Protein AF-A0A2V8MLQ8-F1 (afdb_monomer_lite)

pLDDT: mean 86.24, std 12.61, range [48.69, 97.88]

Secondary structure (DSSP, 8-state):
-B-STTSEEEEEHHHHTT-SSEEEEPSS--BTB-SEEEEEEEEEETTTTEEEEEES--S--PPPPPPGGG--TT-EEEEEE-GGG-TTEEEEEE-S-S---S-TT-S----

Foldseek 3Di:
DAADQQFKDKDFQVVCVPPPWDKAAADPDPPPDDRIWTKDWPDDDNLVRMTIIGTRHHRDDHDDDDDLVVFDWFQKDKDWDQPPNNPTDIDIDTRHDSDDDSDPPDPPDPD

Radius of gyration: 16.14 Å; chains: 1; bounding box: 32×32×40 Å

Sequence (111 aa):
MIVSADGDIMTNAHVIASARTIRVKLNGVAKGQGSIFEAKLIGMDRLLDLALLKIEATDLKELSFGSSGDLKQGELVLAFGSPIGMDNSVSMGIVSAPARQLSEDDPRIFI

Structure (mmCIF, N/CA/C/O backbone):
data_AF-A0A2V8MLQ8-F1
#
_entry.id   AF-A0A2V8MLQ8-F1
#
loop_
_atom_site.group_PDB
_atom_site.id
_atom_site.type_symbol
_atom_site.label_atom_id
_atom_site.label_alt_id
_atom_site.label_comp_id
_atom_site.label_asym_id
_atom_site.label_entity_id
_atom_site.label_seq_id
_atom_site.pdbx_PDB_ins_code
_atom_site.Cartn_x
_atom_site.Cartn_y
_atom_site.Cartn_z
_atom_site.occupancy
_atom_site.B_iso_or_equiv
_atom_site.auth_seq_id
_atom_site.auth_comp_id
_atom_site.auth_asym_id
_atom_site.auth_atom_id
_atom_site.pdbx_PDB_model_num
ATOM 1 N N . MET A 1 1 ? -1.786 0.975 2.439 1.00 90.69 1 MET A N 1
ATOM 2 C CA . MET A 1 1 ? -2.003 2.287 1.794 1.00 90.69 1 MET A CA 1
ATOM 3 C C . MET A 1 1 ? -3.493 2.557 1.759 1.00 90.69 1 MET A C 1
ATOM 5 O O . MET A 1 1 ? -4.217 1.623 1.454 1.00 90.69 1 MET A O 1
ATOM 9 N N . ILE A 1 2 ? -3.942 3.768 2.096 1.00 93.94 2 ILE A N 1
ATOM 10 C CA . ILE A 1 2 ? -5.361 4.149 1.989 1.00 93.94 2 ILE A CA 1
ATOM 11 C C . ILE A 1 2 ? -5.640 4.487 0.524 1.00 93.94 2 ILE A C 1
ATOM 13 O O . ILE A 1 2 ? -4.995 5.387 -0.018 1.00 93.94 2 ILE A O 1
ATOM 17 N N . VAL A 1 3 ? -6.548 3.745 -0.107 1.00 95.44 3 VAL A N 1
ATOM 18 C CA . VAL A 1 3 ? -6.879 3.894 -1.536 1.00 95.44 3 VAL A CA 1
ATOM 19 C C . VAL A 1 3 ? -8.300 4.400 -1.770 1.00 95.44 3 VAL A C 1
ATOM 21 O O . VAL A 1 3 ? -8.625 4.745 -2.899 1.00 95.44 3 VAL A O 1
ATOM 24 N N . SER A 1 4 ? -9.109 4.483 -0.710 1.00 94.81 4 SER A N 1
ATOM 25 C CA . SER A 1 4 ? -10.397 5.169 -0.719 1.00 94.81 4 SER A CA 1
ATOM 26 C C . SER A 1 4 ? -10.645 5.927 0.593 1.00 94.81 4 SER A C 1
ATOM 28 O O . SER A 1 4 ? -10.208 5.504 1.674 1.00 94.81 4 SER A O 1
ATOM 30 N N . ALA A 1 5 ? -11.381 7.036 0.518 1.00 93.00 5 ALA A N 1
ATOM 31 C CA . ALA A 1 5 ? -11.772 7.835 1.682 1.00 93.00 5 ALA A CA 1
ATOM 32 C C . ALA A 1 5 ? -12.697 7.099 2.678 1.00 93.00 5 ALA A C 1
ATOM 34 O O . ALA A 1 5 ? -12.799 7.502 3.840 1.00 93.00 5 ALA A O 1
ATOM 35 N N . ASP A 1 6 ? -13.352 6.020 2.242 1.00 92.88 6 ASP A N 1
ATOM 36 C CA . ASP A 1 6 ? -14.273 5.190 3.028 1.00 92.88 6 ASP A CA 1
ATOM 37 C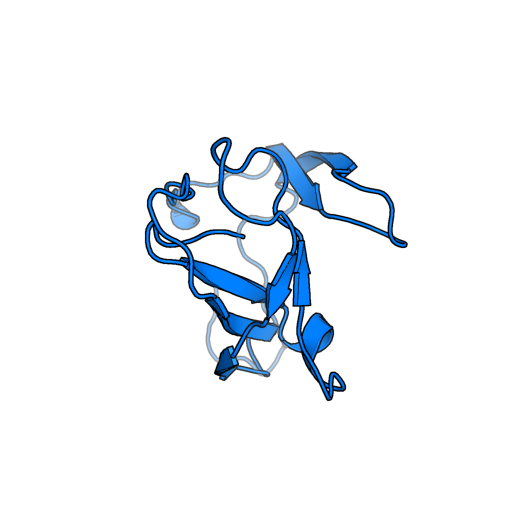 C . ASP A 1 6 ? -13.627 3.893 3.557 1.00 92.88 6 ASP A C 1
ATOM 39 O O . ASP A 1 6 ? -14.331 2.961 3.947 1.00 92.88 6 ASP A O 1
ATOM 43 N N . GLY A 1 7 ? -12.293 3.792 3.567 1.00 94.06 7 GLY A N 1
ATOM 44 C CA . GLY A 1 7 ? -11.600 2.748 4.332 1.00 94.06 7 GLY A CA 1
ATOM 45 C C . GLY A 1 7 ? -11.083 1.551 3.543 1.00 94.06 7 GLY A C 1
ATOM 46 O O . GLY A 1 7 ? -10.806 0.514 4.152 1.00 94.06 7 GLY A O 1
ATOM 47 N N . ASP A 1 8 ? -10.912 1.661 2.227 1.00 96.81 8 ASP A N 1
ATOM 48 C CA . ASP A 1 8 ? -10.212 0.634 1.458 1.00 96.81 8 ASP A CA 1
ATOM 49 C C . ASP A 1 8 ? -8.696 0.778 1.640 1.00 96.81 8 ASP A C 1
ATOM 51 O O . ASP A 1 8 ? -8.101 1.847 1.442 1.00 96.81 8 ASP A O 1
ATOM 55 N N . ILE A 1 9 ? -8.053 -0.324 2.025 1.00 96.25 9 ILE A N 1
ATOM 56 C CA . ILE A 1 9 ? -6.621 -0.397 2.305 1.00 96.25 9 ILE A CA 1
ATOM 57 C C . ILE A 1 9 ? -5.969 -1.420 1.378 1.00 96.25 9 ILE A C 1
ATOM 59 O O . ILE A 1 9 ? -6.245 -2.614 1.468 1.00 96.25 9 ILE A O 1
ATOM 63 N N . MET A 1 10 ? -5.030 -0.969 0.547 1.00 96.38 10 MET A N 1
ATOM 64 C CA . MET A 1 10 ? -4.195 -1.849 -0.272 1.00 96.38 10 MET A CA 1
ATOM 65 C C . MET A 1 10 ? -2.883 -2.192 0.442 1.00 96.38 10 MET A C 1
ATOM 67 O O . MET A 1 10 ? -2.238 -1.320 1.043 1.00 96.38 10 MET A O 1
ATOM 71 N N . THR A 1 11 ? -2.478 -3.458 0.393 1.00 95.50 11 THR A N 1
ATOM 72 C CA . THR A 1 11 ? -1.227 -3.964 0.978 1.00 95.50 11 THR A CA 1
ATOM 73 C C . THR A 1 11 ? -0.697 -5.163 0.192 1.00 95.50 11 THR A C 1
ATOM 75 O O . THR A 1 11 ? -1.336 -5.615 -0.756 1.00 95.50 11 THR A O 1
ATOM 78 N N . ASN A 1 12 ? 0.466 -5.678 0.582 1.00 95.56 12 ASN A N 1
ATOM 79 C CA . ASN A 1 12 ? 1.007 -6.898 0.008 1.00 95.56 12 ASN A CA 1
ATOM 80 C C . ASN A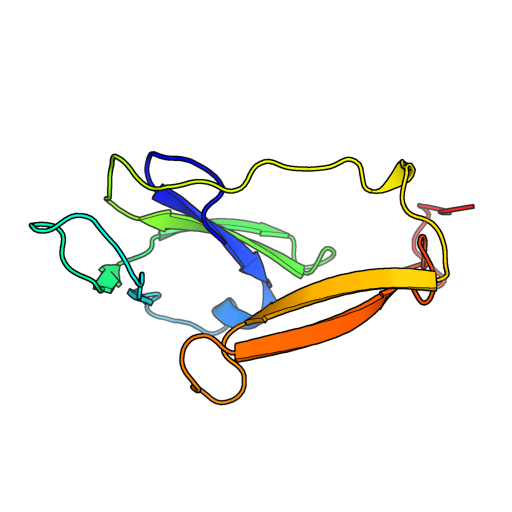 1 12 ? 0.272 -8.136 0.538 1.00 95.56 12 ASN A C 1
ATOM 82 O O . ASN A 1 12 ? -0.022 -8.228 1.734 1.00 95.56 12 ASN A O 1
ATOM 86 N N . ALA A 1 13 ? 0.018 -9.120 -0.325 1.00 96.38 13 ALA A N 1
ATOM 87 C CA . ALA A 1 13 ? -0.654 -10.356 0.078 1.00 96.38 13 ALA A CA 1
ATOM 88 C C . ALA A 1 13 ? 0.173 -11.150 1.102 1.00 96.38 13 ALA A C 1
ATOM 90 O O . ALA A 1 13 ? -0.382 -11.683 2.067 1.00 96.38 13 ALA A O 1
ATOM 91 N N . HIS A 1 14 ? 1.498 -11.191 0.954 1.00 94.75 14 HIS A N 1
ATOM 92 C CA . HIS A 1 14 ? 2.370 -11.919 1.876 1.00 94.75 14 HIS A CA 1
ATOM 93 C C . HIS A 1 14 ? 2.346 -11.351 3.305 1.00 94.75 14 HIS A C 1
ATOM 95 O O . HIS A 1 14 ? 2.544 -12.104 4.258 1.00 94.75 14 HIS A O 1
ATOM 101 N N . VAL A 1 15 ? 2.046 -10.056 3.479 1.00 93.12 15 VAL A N 1
ATOM 102 C CA . VAL A 1 15 ? 1.972 -9.402 4.800 1.00 93.12 15 VAL A CA 1
ATOM 103 C C . VAL A 1 15 ? 0.816 -9.957 5.635 1.00 93.12 15 VAL A C 1
ATOM 105 O O . VAL A 1 15 ? 0.925 -10.059 6.856 1.00 93.12 15 VAL A O 1
ATOM 108 N N . ILE A 1 16 ? -0.286 -10.349 4.989 1.00 94.00 16 ILE A N 1
ATOM 109 C CA . ILE A 1 16 ? -1.503 -10.827 5.663 1.00 94.00 16 ILE A CA 1
ATOM 110 C C . ILE A 1 16 ? -1.748 -12.333 5.504 1.00 94.00 16 ILE A C 1
ATOM 112 O O . ILE A 1 16 ? -2.699 -12.857 6.081 1.00 94.00 16 ILE A O 1
ATOM 116 N N . ALA A 1 17 ? -0.905 -13.050 4.757 1.00 90.31 17 ALA A N 1
ATOM 117 C CA . ALA A 1 17 ? -1.161 -14.428 4.328 1.00 90.31 17 ALA A CA 1
ATOM 118 C C . ALA A 1 17 ? -1.398 -15.434 5.474 1.00 90.31 17 ALA A C 1
ATOM 120 O O . ALA A 1 17 ? -2.102 -16.422 5.280 1.00 90.31 17 ALA A O 1
ATOM 121 N N . SER A 1 18 ? -0.826 -15.192 6.658 1.00 88.81 18 SER A N 1
ATOM 122 C CA . SER A 1 18 ? -0.979 -16.050 7.849 1.00 88.81 18 SER A CA 1
ATOM 123 C C . SER A 1 18 ? -1.715 -15.359 9.004 1.00 88.81 18 SER A C 1
ATOM 125 O O . SER A 1 18 ? -1.716 -15.851 10.134 1.00 88.81 18 SER A O 1
ATOM 127 N N . ALA A 1 19 ? -2.319 -14.195 8.756 1.00 91.38 19 ALA A N 1
ATOM 128 C CA . ALA A 1 19 ? -2.988 -13.431 9.797 1.00 91.38 19 ALA A CA 1
ATOM 129 C C . ALA A 1 19 ? -4.372 -14.025 10.100 1.00 91.38 19 ALA A C 1
ATOM 131 O O . ALA A 1 19 ? -5.234 -14.107 9.230 1.00 91.38 19 ALA A O 1
ATOM 132 N N . ARG A 1 20 ? -4.613 -14.398 11.364 1.00 90.38 20 ARG A N 1
ATOM 133 C CA . ARG A 1 20 ? -5.955 -14.781 11.844 1.00 90.38 20 ARG A CA 1
ATOM 134 C C . ARG A 1 20 ? -6.851 -13.566 12.087 1.00 90.38 20 ARG A C 1
ATOM 136 O O . ARG A 1 20 ? -8.063 -13.642 11.926 1.00 90.38 20 ARG A O 1
ATOM 143 N N . THR A 1 21 ? -6.243 -12.460 12.498 1.00 94.06 21 THR A N 1
ATOM 144 C CA . THR A 1 21 ? -6.910 -11.186 12.761 1.00 94.06 21 THR A CA 1
ATOM 145 C C . THR A 1 21 ? -6.044 -10.088 12.177 1.00 94.06 21 THR A C 1
ATOM 147 O O . THR A 1 21 ? -4.838 -10.058 12.431 1.00 94.06 21 THR A O 1
ATOM 150 N N . ILE A 1 22 ? -6.652 -9.192 11.405 1.00 95.44 22 ILE A N 1
ATOM 151 C CA . ILE A 1 22 ? -5.953 -8.081 10.767 1.00 95.44 22 ILE A CA 1
ATOM 152 C C . ILE A 1 22 ? -6.380 -6.800 11.476 1.00 95.44 22 ILE A C 1
ATOM 154 O O . ILE A 1 22 ? -7.569 -6.517 11.615 1.00 95.44 22 ILE A O 1
ATOM 158 N N . ARG A 1 23 ? -5.399 -6.032 11.952 1.00 94.44 23 ARG A N 1
ATOM 159 C CA . ARG A 1 23 ? -5.622 -4.709 12.536 1.00 94.44 23 ARG A CA 1
ATOM 160 C C . ARG A 1 23 ? -4.783 -3.689 11.796 1.00 94.44 23 ARG A C 1
ATOM 162 O O . ARG A 1 23 ? -3.593 -3.907 11.583 1.00 94.44 23 ARG A O 1
ATOM 169 N N . VAL A 1 24 ? -5.404 -2.576 11.437 1.00 93.19 24 VAL A N 1
ATOM 170 C CA . VAL A 1 24 ? -4.751 -1.461 10.758 1.00 93.19 24 VAL A CA 1
ATOM 171 C C . VAL A 1 24 ? -4.622 -0.322 11.752 1.00 93.19 24 VAL A C 1
ATOM 173 O O . VAL A 1 24 ? -5.619 0.155 12.290 1.00 93.19 24 VAL A O 1
ATOM 176 N N . LYS A 1 25 ? -3.383 0.106 12.003 1.00 90.81 25 LYS A N 1
ATOM 177 C CA . LYS A 1 25 ? -3.096 1.325 12.756 1.00 90.81 25 LYS A CA 1
ATOM 178 C C . LYS A 1 25 ? -2.935 2.472 11.764 1.00 90.81 25 LYS A C 1
ATOM 180 O O . LYS A 1 25 ? -2.038 2.427 10.925 1.00 90.81 25 LYS A O 1
ATOM 185 N N . LEU A 1 26 ? -3.795 3.478 11.854 1.00 88.75 26 LEU A N 1
ATOM 186 C CA . LEU A 1 26 ? -3.702 4.691 11.051 1.00 88.75 26 LEU A CA 1
ATOM 187 C C . LEU A 1 26 ? -3.112 5.830 11.884 1.00 88.75 26 LEU A C 1
ATOM 189 O O . LEU A 1 26 ? -3.516 6.072 13.022 1.00 88.75 26 LEU A O 1
ATOM 193 N N . ASN A 1 27 ? -2.163 6.547 11.288 1.00 80.62 27 ASN A N 1
ATOM 194 C CA . ASN A 1 27 ? -1.553 7.734 11.875 1.00 80.62 27 ASN A CA 1
ATOM 195 C C . ASN A 1 27 ? -2.189 8.986 11.256 1.00 80.62 27 ASN A C 1
ATOM 197 O O . ASN A 1 27 ? -2.365 9.051 10.043 1.00 80.62 27 ASN A O 1
ATOM 201 N N . GLY A 1 28 ? -2.525 9.982 12.081 1.00 71.88 28 GLY A N 1
ATOM 202 C CA . GLY A 1 28 ? -3.098 11.249 11.603 1.00 71.88 28 GLY A CA 1
ATOM 203 C C . GLY A 1 28 ? -4.592 11.210 11.257 1.00 71.88 28 GLY A C 1
ATOM 204 O O . GLY A 1 28 ? -5.051 12.064 10.504 1.00 71.88 28 GLY A O 1
ATOM 205 N N . VAL A 1 29 ? -5.349 10.248 11.796 1.00 68.94 29 VAL A N 1
ATOM 206 C CA . VAL A 1 29 ? -6.818 10.211 11.673 1.00 68.94 29 VAL A CA 1
ATOM 207 C C . VAL A 1 29 ? -7.447 11.408 12.395 1.00 68.94 29 VAL A C 1
ATOM 209 O O . VAL A 1 29 ? -6.892 11.907 13.380 1.00 68.94 29 VAL A O 1
ATOM 212 N N . ALA A 1 30 ? -8.599 11.880 11.912 1.00 66.38 30 ALA A N 1
ATOM 213 C CA . ALA A 1 30 ? -9.312 13.000 12.519 1.00 66.38 30 ALA A CA 1
ATOM 214 C C . ALA A 1 30 ? -9.593 12.745 14.013 1.00 66.38 30 ALA A C 1
ATOM 216 O O . ALA A 1 30 ? -9.908 11.625 14.427 1.00 66.38 30 ALA A O 1
ATOM 217 N N . LYS A 1 31 ? -9.491 13.803 14.833 1.00 59.25 31 LYS A N 1
ATOM 218 C CA . LYS A 1 31 ? -9.800 13.742 16.271 1.00 59.25 31 LYS A CA 1
ATOM 219 C C . LYS A 1 31 ? -11.216 13.184 16.461 1.00 59.25 31 LYS A C 1
ATOM 221 O O . LYS A 1 31 ? -12.179 13.845 16.095 1.00 59.25 31 LYS A O 1
ATOM 226 N N . GLY A 1 32 ? -11.323 11.994 17.050 1.00 66.69 32 GLY A N 1
ATOM 227 C CA . GLY A 1 32 ? -12.599 11.324 17.327 1.00 66.69 32 GLY A CA 1
ATOM 228 C C . GLY A 1 32 ? -12.698 9.906 16.766 1.00 66.69 32 GLY A C 1
ATOM 229 O O . GLY A 1 32 ? -13.470 9.113 17.297 1.00 66.69 32 GLY A O 1
ATOM 230 N N . GLN A 1 33 ? -11.887 9.549 15.767 1.00 67.75 33 GLN A N 1
ATOM 231 C CA . GLN A 1 33 ? -11.748 8.158 15.335 1.00 67.75 33 GLN A CA 1
ATOM 232 C C . GLN A 1 33 ? -10.630 7.464 16.131 1.00 67.75 33 GLN A C 1
ATOM 234 O O . GLN A 1 33 ? -9.621 8.081 16.483 1.00 67.75 33 GLN A O 1
ATOM 239 N N . GLY A 1 34 ? -10.818 6.180 16.451 1.00 75.62 34 GLY A N 1
ATOM 240 C CA . GLY A 1 34 ? -9.745 5.355 17.007 1.00 75.62 34 GLY A CA 1
ATOM 241 C C . GLY A 1 34 ? -8.565 5.286 16.034 1.00 75.62 34 GLY A C 1
ATOM 242 O O . GLY A 1 34 ? -8.737 5.438 14.833 1.00 75.62 34 GLY A O 1
ATOM 243 N N . SER A 1 35 ? -7.347 5.066 16.529 1.00 84.94 35 SER A N 1
ATOM 244 C CA . SER A 1 35 ? -6.177 4.902 15.652 1.00 84.94 35 SER A CA 1
ATOM 245 C C . SER A 1 35 ? -5.980 3.463 15.181 1.00 84.94 35 SER A C 1
ATOM 247 O O . SER A 1 35 ? -5.150 3.229 14.311 1.00 84.94 35 SER A O 1
ATOM 249 N N . ILE A 1 36 ? -6.711 2.499 15.748 1.00 91.50 36 ILE A N 1
ATOM 250 C CA . ILE A 1 36 ? -6.623 1.075 15.418 1.00 91.50 36 ILE A CA 1
ATOM 251 C C . ILE A 1 36 ? -8.002 0.588 14.991 1.00 91.50 36 ILE A C 1
ATOM 253 O O . ILE A 1 36 ? -8.967 0.723 15.741 1.00 91.50 36 ILE A O 1
ATOM 257 N N . PHE A 1 37 ? -8.056 -0.033 13.819 1.00 93.81 37 PHE A N 1
ATOM 258 C CA . PHE A 1 37 ? -9.266 -0.576 13.219 1.00 93.81 37 PHE A CA 1
ATOM 259 C C . PHE A 1 37 ? -9.096 -2.068 12.974 1.00 93.81 37 PHE A C 1
ATOM 261 O O . PHE A 1 37 ? -8.018 -2.522 12.580 1.00 93.81 37 PHE A O 1
ATOM 268 N N . GLU A 1 38 ? -10.156 -2.838 13.189 1.00 95.69 38 GLU A N 1
ATOM 269 C CA . GLU A 1 38 ? -10.225 -4.198 12.667 1.00 95.69 38 GLU A CA 1
ATOM 270 C C . GLU A 1 38 ? -10.460 -4.137 11.157 1.00 95.69 38 GLU A C 1
ATOM 272 O O . GLU A 1 38 ? -11.282 -3.350 10.684 1.00 95.69 38 GLU A O 1
ATOM 277 N N . ALA A 1 39 ? -9.709 -4.938 10.406 1.00 97.19 39 ALA A N 1
ATOM 278 C CA . ALA A 1 39 ? -9.790 -4.967 8.957 1.00 97.19 39 ALA A CA 1
ATOM 279 C C . ALA A 1 39 ? -10.325 -6.309 8.464 1.00 97.19 39 ALA A C 1
ATOM 281 O O . ALA A 1 39 ? -9.915 -7.375 8.931 1.00 97.19 39 ALA A O 1
ATOM 282 N N . LYS A 1 40 ? -11.206 -6.247 7.469 1.00 97.12 40 LYS A N 1
ATOM 283 C CA . LYS A 1 40 ? -11.724 -7.413 6.752 1.00 97.12 40 LYS A CA 1
ATOM 284 C C . LYS A 1 40 ? -11.003 -7.552 5.423 1.00 97.12 40 LYS A C 1
ATOM 286 O O . LYS A 1 40 ? -10.780 -6.564 4.734 1.00 97.12 40 LYS A O 1
ATOM 291 N N . LEU A 1 41 ? -10.666 -8.779 5.046 1.00 96.94 41 LEU A N 1
ATOM 292 C CA . LEU A 1 41 ? -10.165 -9.069 3.709 1.00 96.94 41 LEU A CA 1
ATOM 293 C C . LEU A 1 41 ? -11.315 -8.980 2.700 1.00 96.94 41 LEU A C 1
ATOM 295 O O . LEU A 1 41 ? -12.305 -9.692 2.845 1.00 96.94 41 LEU A O 1
ATOM 299 N N . ILE A 1 42 ? -11.157 -8.140 1.677 1.00 97.38 42 ILE A N 1
ATOM 300 C CA . ILE A 1 42 ? -12.088 -8.045 0.545 1.00 97.38 42 ILE A CA 1
ATOM 301 C C . ILE A 1 42 ? -11.640 -8.966 -0.590 1.00 97.38 42 ILE A C 1
ATOM 303 O O . ILE A 1 42 ? -12.455 -9.677 -1.172 1.00 97.38 42 ILE A O 1
ATOM 307 N N . GLY A 1 43 ? -10.335 -9.013 -0.866 1.00 96.06 43 GLY A N 1
ATOM 308 C CA . GLY A 1 43 ? -9.760 -9.902 -1.871 1.00 96.06 43 GLY A CA 1
ATOM 309 C C . GLY A 1 43 ? -8.237 -9.912 -1.831 1.00 96.06 43 GLY A C 1
ATOM 310 O O . GLY A 1 43 ? -7.616 -8.991 -1.302 1.00 96.06 43 GLY A O 1
ATOM 311 N N . MET A 1 44 ? -7.627 -10.963 -2.378 1.00 96.12 44 MET A N 1
ATOM 312 C CA . MET A 1 44 ? -6.180 -11.034 -2.574 1.00 96.12 44 MET A CA 1
ATOM 313 C C . MET A 1 44 ? -5.833 -11.722 -3.891 1.00 96.12 44 MET A C 1
ATOM 315 O O . MET A 1 44 ? -6.490 -12.685 -4.284 1.00 96.12 44 MET A O 1
ATOM 319 N N . ASP A 1 45 ? -4.757 -11.259 -4.511 1.00 95.19 45 ASP A N 1
ATOM 320 C CA . ASP A 1 45 ? -4.079 -11.900 -5.627 1.00 95.19 45 ASP A CA 1
ATOM 321 C C . ASP A 1 45 ? -2.659 -12.257 -5.173 1.00 95.19 45 ASP A C 1
ATOM 323 O O . ASP A 1 45 ? -1.828 -11.388 -4.909 1.00 95.19 45 ASP A O 1
ATOM 327 N N . ARG A 1 46 ? -2.381 -13.558 -5.050 1.00 91.56 46 ARG A N 1
ATOM 328 C CA . ARG A 1 46 ? -1.070 -14.053 -4.604 1.00 91.56 46 ARG A CA 1
ATOM 329 C C . ARG A 1 46 ? -0.008 -13.992 -5.695 1.00 91.56 46 ARG A C 1
ATOM 331 O O . ARG A 1 46 ? 1.167 -13.939 -5.356 1.00 91.56 46 ARG A O 1
ATOM 338 N N . LEU A 1 47 ? -0.405 -14.022 -6.968 1.00 90.19 47 LEU A N 1
ATOM 339 C CA . LEU A 1 47 ? 0.528 -13.941 -8.090 1.00 90.19 47 LEU A CA 1
ATOM 340 C C . LEU A 1 47 ? 1.095 -12.524 -8.200 1.00 90.19 47 LEU A C 1
ATOM 342 O O . LEU A 1 47 ? 2.286 -12.350 -8.434 1.00 90.19 47 LEU A O 1
ATOM 346 N N . LEU A 1 48 ? 0.242 -11.520 -7.989 1.00 90.75 48 LEU A N 1
ATOM 347 C CA . LEU A 1 48 ? 0.636 -10.109 -7.962 1.00 90.75 48 LEU A CA 1
ATOM 348 C C . LEU A 1 48 ? 1.121 -9.628 -6.588 1.00 90.75 48 LEU A C 1
ATOM 350 O O . LEU A 1 48 ? 1.544 -8.483 -6.463 1.00 90.75 48 LEU A O 1
ATOM 354 N N . ASP A 1 49 ? 1.049 -10.485 -5.568 1.00 94.25 49 ASP A N 1
ATOM 355 C CA . ASP A 1 49 ? 1.318 -10.156 -4.167 1.00 94.25 49 ASP A CA 1
ATOM 356 C C . ASP A 1 49 ? 0.520 -8.933 -3.668 1.00 94.25 49 ASP A C 1
ATOM 358 O O . ASP A 1 49 ? 1.039 -8.084 -2.948 1.00 94.25 49 ASP A O 1
ATOM 362 N N . LEU A 1 50 ? -0.767 -8.844 -4.018 1.00 96.06 50 LEU A N 1
ATOM 363 C CA . LEU A 1 50 ? -1.661 -7.747 -3.631 1.00 96.06 50 LEU A CA 1
ATOM 364 C C . LEU A 1 50 ? -2.843 -8.232 -2.790 1.00 96.06 50 LEU A C 1
ATOM 366 O O . LEU A 1 50 ? -3.425 -9.286 -3.041 1.00 96.06 50 LEU A O 1
ATOM 370 N N . ALA A 1 51 ? -3.247 -7.428 -1.812 1.00 97.56 51 ALA A N 1
ATOM 371 C CA . ALA A 1 51 ? -4.456 -7.634 -1.027 1.00 97.56 51 ALA A CA 1
ATOM 372 C C . ALA A 1 51 ? -5.204 -6.317 -0.801 1.00 97.56 51 ALA A C 1
ATOM 374 O O . ALA A 1 51 ? -4.595 -5.274 -0.544 1.00 97.56 51 ALA A O 1
ATOM 375 N N . LEU A 1 52 ? -6.533 -6.397 -0.858 1.00 97.75 52 LEU A N 1
ATOM 376 C CA . LEU A 1 52 ? -7.455 -5.314 -0.548 1.00 97.75 52 LEU A CA 1
ATOM 377 C C . LEU A 1 52 ? -8.194 -5.632 0.750 1.00 97.75 52 LEU A C 1
ATOM 379 O O . LEU A 1 52 ? -8.810 -6.693 0.893 1.00 97.75 52 LEU A O 1
ATOM 383 N N . LEU A 1 53 ? -8.138 -4.700 1.691 1.00 97.88 53 LEU A N 1
ATOM 384 C CA . LEU A 1 53 ? -8.790 -4.785 2.990 1.00 97.88 53 LEU A CA 1
ATOM 385 C C . LEU A 1 53 ? -9.808 -3.653 3.145 1.00 97.88 53 LEU A C 1
ATOM 387 O O . LEU A 1 53 ? -9.638 -2.593 2.551 1.00 97.88 53 LEU A O 1
ATOM 391 N N . LYS A 1 54 ? -10.808 -3.854 4.003 1.00 97.50 54 LYS A N 1
ATOM 392 C CA . LYS A 1 54 ? -11.784 -2.837 4.411 1.00 97.50 54 LYS A CA 1
ATOM 393 C C . LYS A 1 54 ? -11.705 -2.588 5.905 1.00 97.50 54 LYS A C 1
ATOM 395 O O . LYS A 1 54 ? -11.678 -3.547 6.680 1.00 97.50 54 LYS A O 1
ATOM 400 N N . ILE A 1 55 ? -11.716 -1.321 6.298 1.00 95.94 55 ILE A N 1
ATOM 401 C CA . ILE A 1 55 ? -11.910 -0.878 7.681 1.00 95.94 55 ILE A CA 1
ATOM 402 C C . ILE A 1 55 ? -13.157 0.001 7.781 1.00 95.94 55 ILE A C 1
ATOM 404 O O . ILE A 1 55 ? -13.541 0.655 6.818 1.00 95.94 55 ILE A O 1
ATOM 408 N N . GLU A 1 56 ? -13.769 0.038 8.961 1.00 93.75 56 GLU A N 1
ATOM 409 C CA . GLU A 1 56 ? -14.904 0.921 9.248 1.00 93.75 56 GLU A CA 1
ATOM 410 C C . GLU A 1 56 ? -14.381 2.309 9.659 1.00 93.75 56 GLU A C 1
ATOM 412 O O . GLU A 1 56 ? -14.162 2.582 10.843 1.00 93.75 56 GLU A O 1
ATOM 417 N N . ALA A 1 57 ? -14.114 3.166 8.673 1.00 90.56 57 ALA A N 1
ATOM 418 C CA . ALA A 1 57 ? -13.675 4.547 8.865 1.00 90.56 57 ALA A CA 1
ATOM 419 C C . ALA A 1 57 ? -14.116 5.425 7.686 1.00 90.56 57 ALA A C 1
ATOM 421 O O . ALA A 1 57 ? -14.215 4.953 6.557 1.00 90.56 57 ALA A O 1
ATOM 422 N N . THR A 1 58 ? -14.358 6.708 7.946 1.00 90.00 58 THR A N 1
ATOM 423 C CA . THR A 1 58 ? -14.746 7.698 6.929 1.00 90.00 58 THR A CA 1
ATOM 424 C C . THR A 1 58 ? -13.816 8.901 6.962 1.00 90.00 58 THR A C 1
ATOM 426 O O . THR A 1 58 ? -13.071 9.088 7.927 1.00 90.00 58 THR A O 1
ATOM 429 N N . ASP A 1 59 ? -13.889 9.735 5.924 1.00 89.38 59 ASP A N 1
ATOM 430 C CA . ASP A 1 59 ? -13.111 10.973 5.794 1.00 89.38 59 ASP A CA 1
ATOM 431 C C . ASP A 1 59 ? -11.594 10.736 5.858 1.00 89.38 59 ASP A C 1
ATOM 433 O O . ASP A 1 59 ? -10.822 11.562 6.357 1.00 89.38 59 ASP A O 1
ATOM 437 N N . LEU A 1 60 ? -11.152 9.582 5.351 1.00 90.69 60 LEU A N 1
ATOM 438 C CA . LEU A 1 60 ? -9.736 9.270 5.252 1.00 90.69 60 LEU A CA 1
ATOM 439 C C . LEU A 1 60 ? -9.094 10.027 4.088 1.00 90.69 60 LEU A C 1
ATOM 441 O O . LEU A 1 60 ? -9.673 10.185 3.015 1.00 90.69 60 LEU A O 1
ATOM 445 N N . LYS A 1 61 ? -7.839 10.441 4.277 1.00 89.88 61 LYS A N 1
ATOM 446 C CA . LYS A 1 61 ? -7.022 10.967 3.184 1.00 89.88 61 LYS A CA 1
ATOM 447 C C . LYS A 1 61 ? -6.486 9.807 2.346 1.00 89.88 61 LYS A C 1
ATOM 449 O O . LYS A 1 61 ? -5.555 9.118 2.764 1.00 89.88 61 LYS A O 1
ATOM 454 N N . GLU A 1 62 ? -7.067 9.615 1.172 1.00 91.12 62 GLU A N 1
ATOM 455 C CA . GLU A 1 62 ? -6.601 8.643 0.183 1.00 91.12 62 GLU A CA 1
ATOM 456 C C . GLU A 1 62 ? -5.382 9.142 -0.604 1.00 91.12 62 GLU A C 1
ATOM 458 O O . GLU A 1 62 ? -5.082 10.341 -0.664 1.00 91.12 62 GLU A O 1
ATOM 463 N N . LEU A 1 63 ? -4.652 8.197 -1.194 1.00 91.38 63 LEU A N 1
ATOM 464 C CA . LEU A 1 63 ? -3.581 8.493 -2.136 1.00 91.38 63 LEU A CA 1
ATOM 465 C C . LEU A 1 63 ? -4.151 8.708 -3.538 1.00 91.38 63 LEU A C 1
ATOM 467 O O . LEU A 1 63 ? -4.948 7.910 -4.020 1.00 91.38 63 LEU A O 1
ATOM 471 N N . SER A 1 64 ? -3.668 9.739 -4.227 1.00 91.62 64 SER A N 1
ATOM 472 C CA . SER A 1 64 ? -3.873 9.865 -5.669 1.00 91.62 64 SER A CA 1
ATOM 473 C C . SER A 1 64 ? -2.888 8.962 -6.408 1.00 91.62 64 SER A C 1
ATOM 475 O O . SER A 1 64 ? -1.690 8.973 -6.117 1.00 91.62 64 SER A O 1
ATOM 477 N N . PHE A 1 65 ? -3.383 8.196 -7.376 1.00 90.81 65 PHE A N 1
ATOM 478 C CA . PHE A 1 65 ? -2.543 7.339 -8.206 1.00 90.81 65 PHE A CA 1
ATOM 479 C C . PHE A 1 65 ? -1.924 8.127 -9.361 1.00 90.81 65 PHE A C 1
ATOM 481 O O . PHE A 1 65 ? -2.604 8.892 -10.043 1.00 90.81 65 PHE A O 1
ATOM 488 N N . GLY A 1 66 ? -0.627 7.915 -9.580 1.00 90.06 66 GLY A N 1
ATOM 489 C CA . GLY A 1 66 ? 0.058 8.318 -10.806 1.00 90.06 66 GLY A CA 1
ATOM 490 C C . GLY A 1 66 ? 0.035 7.208 -11.859 1.00 90.06 66 GLY A C 1
ATOM 491 O O . GLY A 1 66 ? -0.374 6.080 -11.585 1.00 90.06 66 GLY A O 1
ATOM 492 N N . SER A 1 67 ? 0.520 7.524 -13.058 1.00 90.25 67 SER A N 1
ATOM 493 C CA . SER A 1 67 ? 0.757 6.543 -14.120 1.00 90.25 67 SER A CA 1
ATOM 494 C C . SER A 1 67 ? 2.153 5.941 -13.971 1.00 90.25 67 SER A C 1
ATOM 496 O O . SER A 1 67 ? 3.149 6.662 -13.967 1.00 90.25 67 SER A O 1
ATOM 498 N N . SER A 1 68 ? 2.247 4.614 -13.871 1.00 88.69 68 SER A N 1
ATOM 499 C CA . SER A 1 68 ? 3.542 3.922 -13.856 1.00 88.69 68 SER A CA 1
ATOM 500 C C . SER A 1 68 ? 4.211 3.877 -15.233 1.00 88.69 68 SER A C 1
ATOM 502 O O . SER A 1 68 ? 5.420 3.683 -15.300 1.00 88.69 68 SER A O 1
ATOM 504 N N . GLY A 1 69 ? 3.452 4.060 -16.322 1.00 87.50 69 GLY A N 1
ATOM 505 C CA . GLY A 1 69 ? 3.979 4.057 -17.694 1.00 87.50 69 GLY A CA 1
ATOM 506 C C . GLY A 1 69 ? 4.817 5.290 -18.038 1.00 87.50 69 GLY A C 1
ATOM 507 O O . GLY A 1 69 ? 5.592 5.256 -18.988 1.00 87.50 69 GLY A O 1
ATOM 508 N N . ASP A 1 70 ? 4.699 6.352 -17.241 1.00 88.88 70 ASP A N 1
ATOM 509 C CA . ASP A 1 70 ? 5.445 7.595 -17.444 1.00 88.88 70 ASP A CA 1
ATOM 510 C C . ASP A 1 70 ? 6.791 7.602 -16.698 1.00 88.88 70 ASP A C 1
ATOM 512 O O . ASP A 1 70 ? 7.596 8.513 -16.901 1.00 88.88 70 ASP A O 1
ATOM 516 N N . LEU A 1 71 ? 7.041 6.594 -15.849 1.00 90.75 71 LEU A N 1
ATOM 517 C CA . LEU A 1 71 ? 8.240 6.513 -15.018 1.00 90.75 71 LEU A CA 1
ATOM 518 C C . LEU A 1 71 ? 9.494 6.258 -15.853 1.00 90.75 71 LEU A C 1
ATOM 520 O O . LEU A 1 71 ? 9.527 5.395 -16.736 1.00 90.75 71 LEU A O 1
ATOM 524 N N . LYS A 1 72 ? 10.576 6.952 -15.505 1.00 92.38 72 LYS A N 1
ATOM 525 C CA . LYS A 1 72 ? 11.880 6.821 -16.167 1.00 92.38 72 LYS A CA 1
ATOM 526 C C . LYS A 1 72 ? 12.951 6.364 -15.197 1.00 92.38 72 LYS A C 1
ATOM 528 O O . LYS A 1 72 ? 12.961 6.719 -14.021 1.00 92.38 72 LYS A O 1
ATOM 533 N N . GLN A 1 73 ? 13.906 5.594 -15.714 1.00 93.75 73 GLN A N 1
ATOM 534 C CA . GLN A 1 73 ? 15.090 5.217 -14.951 1.00 93.75 73 GLN A CA 1
ATOM 535 C C . GLN A 1 73 ? 15.827 6.472 -14.455 1.00 93.75 73 GLN A C 1
ATOM 537 O O . GLN A 1 73 ? 16.045 7.416 -15.212 1.00 93.75 73 GLN A O 1
ATOM 542 N N . GLY A 1 74 ? 16.219 6.466 -13.181 1.00 93.88 74 GLY A N 1
ATOM 543 C CA . GLY A 1 74 ? 16.899 7.583 -12.526 1.00 93.88 74 GLY A CA 1
ATOM 544 C C . GLY A 1 74 ? 15.974 8.605 -11.860 1.00 93.88 74 GLY A C 1
ATOM 545 O O . GLY A 1 74 ? 16.473 9.449 -11.119 1.00 93.88 74 GLY A O 1
ATOM 546 N N . GLU A 1 75 ? 14.653 8.529 -12.054 1.00 95.69 75 GLU A N 1
ATOM 547 C CA . GLU A 1 75 ? 13.717 9.410 -11.348 1.00 95.69 75 GLU A CA 1
ATOM 548 C C . GLU A 1 75 ? 13.744 9.162 -9.841 1.00 95.69 75 GLU A C 1
ATOM 550 O O . GLU A 1 75 ? 13.830 8.021 -9.385 1.00 95.69 75 GLU A O 1
ATOM 555 N N . LEU A 1 76 ? 13.675 10.242 -9.062 1.00 96.25 76 LEU A N 1
ATOM 556 C CA . LEU A 1 76 ? 13.659 10.168 -7.606 1.00 96.25 76 LEU A CA 1
ATOM 557 C C . LEU A 1 76 ? 12.338 9.585 -7.112 1.00 96.25 76 LEU A C 1
ATOM 559 O O . LEU A 1 76 ? 11.262 10.002 -7.537 1.00 96.25 76 LEU A O 1
ATOM 563 N N . VAL A 1 77 ? 12.432 8.668 -6.154 1.00 95.12 77 VAL A N 1
ATOM 564 C CA . VAL A 1 77 ? 11.275 8.049 -5.503 1.00 95.12 77 VAL A CA 1
ATOM 565 C C . VAL A 1 77 ? 11.440 8.035 -3.992 1.00 95.12 77 VAL A C 1
ATOM 567 O O . VAL A 1 77 ? 12.552 7.957 -3.461 1.00 95.12 77 VAL A O 1
ATOM 570 N N . LEU A 1 78 ? 10.304 8.076 -3.301 1.00 94.25 78 LEU A N 1
ATOM 571 C CA . LEU A 1 78 ? 10.207 7.855 -1.865 1.00 94.25 78 LEU A CA 1
ATOM 572 C C . LEU A 1 78 ? 9.406 6.578 -1.619 1.00 94.25 78 LEU A C 1
ATOM 574 O O . LEU A 1 78 ? 8.307 6.428 -2.153 1.00 94.25 78 LEU A O 1
ATOM 578 N N . ALA A 1 79 ? 9.934 5.680 -0.794 1.00 92.12 79 ALA A N 1
ATOM 579 C CA . ALA A 1 79 ? 9.211 4.506 -0.330 1.00 92.12 79 ALA A CA 1
ATOM 580 C C . ALA A 1 79 ? 8.774 4.713 1.122 1.00 92.12 79 ALA A C 1
ATOM 582 O O . ALA A 1 79 ? 9.584 5.030 1.993 1.00 92.12 79 ALA A O 1
ATOM 583 N N . PHE A 1 80 ? 7.480 4.523 1.369 1.00 90.38 80 PHE A N 1
ATOM 584 C CA . PHE A 1 80 ? 6.856 4.651 2.682 1.00 90.38 80 PHE A CA 1
ATOM 585 C C . PHE A 1 80 ? 6.511 3.262 3.215 1.00 90.38 80 PHE A C 1
ATOM 587 O O . PHE A 1 80 ? 5.910 2.456 2.502 1.00 90.38 80 PHE A O 1
ATOM 594 N N . GLY A 1 81 ? 6.846 2.982 4.472 1.00 86.75 81 GLY A N 1
ATOM 595 C CA . GLY A 1 81 ? 6.561 1.684 5.076 1.00 86.75 81 GLY A CA 1
ATOM 596 C C . GLY A 1 81 ? 6.773 1.644 6.585 1.00 86.75 81 GLY A C 1
ATOM 597 O O . GLY A 1 81 ? 7.078 2.647 7.224 1.00 86.75 81 GLY A O 1
ATOM 598 N N . SER A 1 82 ? 6.609 0.455 7.161 1.00 84.38 82 SER A N 1
ATOM 599 C CA . SER A 1 82 ? 6.850 0.196 8.585 1.00 84.38 82 SER A CA 1
ATOM 600 C C . SER A 1 82 ? 7.743 -1.043 8.755 1.00 84.38 82 SER A C 1
ATOM 602 O O . SER A 1 82 ? 7.281 -2.107 9.173 1.00 84.38 82 SER A O 1
ATOM 604 N N . PRO A 1 83 ? 9.022 -0.961 8.343 1.00 74.19 83 PRO A N 1
ATOM 605 C CA . PRO A 1 83 ? 9.952 -2.075 8.462 1.00 74.19 83 PRO A CA 1
ATOM 606 C C . PRO A 1 83 ? 10.196 -2.397 9.942 1.00 74.19 83 PRO A C 1
ATOM 608 O O . PRO A 1 83 ? 10.431 -1.502 10.751 1.00 74.19 83 PRO A O 1
ATOM 611 N N . ILE A 1 84 ? 10.152 -3.687 10.297 1.00 68.75 84 ILE A N 1
ATOM 612 C CA . ILE A 1 84 ? 10.508 -4.203 11.636 1.00 68.75 84 ILE A CA 1
ATOM 613 C C . ILE A 1 84 ? 9.679 -3.554 12.774 1.00 68.75 84 ILE A C 1
ATOM 615 O O . ILE A 1 84 ? 10.122 -3.456 13.914 1.00 68.75 84 ILE A O 1
ATOM 619 N N . GLY A 1 85 ? 8.463 -3.082 12.473 1.00 66.25 85 GLY A N 1
ATOM 620 C CA . GLY A 1 85 ? 7.592 -2.419 13.451 1.00 66.25 85 GLY A CA 1
ATOM 621 C C . GLY A 1 85 ? 8.000 -0.985 13.809 1.00 66.25 85 GLY A C 1
ATOM 622 O O . GLY A 1 85 ? 7.453 -0.422 14.755 1.00 66.25 85 GLY A O 1
ATOM 623 N N . MET A 1 86 ? 8.934 -0.376 13.070 1.00 65.88 86 MET A N 1
ATOM 624 C CA . MET A 1 86 ? 9.200 1.058 13.176 1.00 65.88 86 MET A CA 1
ATOM 625 C C . MET A 1 86 ? 8.039 1.835 12.552 1.00 65.88 86 MET A C 1
ATOM 627 O O . MET A 1 86 ? 7.716 1.637 11.379 1.00 65.88 86 MET A O 1
ATOM 631 N N . ASP A 1 87 ? 7.406 2.719 13.319 1.00 70.31 87 ASP A N 1
ATOM 632 C CA . ASP A 1 87 ? 6.333 3.573 12.806 1.00 70.31 87 ASP A CA 1
ATOM 633 C C . ASP A 1 87 ? 6.886 4.525 11.716 1.00 70.31 87 ASP A C 1
ATOM 635 O O . ASP A 1 87 ? 7.904 5.186 11.912 1.00 70.31 87 ASP A O 1
ATOM 639 N N . ASN A 1 88 ? 6.181 4.620 10.582 1.00 71.75 88 ASN A N 1
ATOM 640 C CA . ASN A 1 88 ? 6.348 5.651 9.543 1.00 71.75 88 ASN A CA 1
ATOM 641 C C . ASN A 1 88 ? 7.774 5.843 8.988 1.00 71.75 88 ASN A C 1
ATOM 643 O O . ASN A 1 88 ? 8.272 6.968 8.908 1.00 71.75 88 ASN A O 1
ATOM 647 N N . SER A 1 89 ? 8.425 4.766 8.553 1.00 86.56 89 SER A N 1
ATOM 648 C CA . SER A 1 89 ? 9.714 4.868 7.868 1.00 86.56 89 SER A CA 1
ATOM 649 C C . SER A 1 89 ? 9.549 5.384 6.436 1.00 86.56 89 SER A C 1
ATOM 651 O O . SER A 1 89 ? 8.640 4.971 5.708 1.00 86.56 89 SER A O 1
ATOM 653 N N . VAL A 1 90 ? 10.463 6.268 6.037 1.00 91.19 90 VAL A N 1
ATOM 654 C CA . VAL A 1 90 ? 10.586 6.780 4.672 1.00 91.19 90 VAL A CA 1
ATOM 655 C C . VAL A 1 90 ? 12.014 6.543 4.198 1.00 91.19 90 VAL A C 1
ATOM 657 O O . VAL A 1 90 ? 12.961 6.925 4.887 1.00 91.19 90 VAL A O 1
ATOM 660 N N . SER A 1 91 ? 12.173 5.938 3.024 1.00 92.44 91 SER A N 1
ATOM 661 C CA . SER A 1 91 ? 13.459 5.826 2.335 1.00 92.44 91 SER A CA 1
ATOM 662 C C . SER A 1 91 ? 13.413 6.545 0.989 1.00 92.44 91 SER A C 1
ATOM 664 O O . SER A 1 91 ? 12.369 6.621 0.344 1.00 92.44 91 SER A O 1
ATOM 666 N N . MET A 1 92 ? 14.550 7.103 0.576 1.00 95.50 92 MET A N 1
ATOM 667 C CA . MET A 1 92 ? 14.711 7.773 -0.713 1.00 95.50 92 MET A CA 1
ATOM 668 C C . MET A 1 92 ? 15.583 6.919 -1.626 1.00 95.50 92 MET A C 1
ATOM 670 O O . MET A 1 92 ? 16.585 6.354 -1.186 1.00 95.50 92 MET A O 1
ATOM 674 N N . GLY A 1 93 ? 15.213 6.851 -2.899 1.00 94.94 93 GLY A N 1
ATOM 675 C CA . GLY A 1 93 ? 15.966 6.132 -3.914 1.00 94.94 93 GLY A CA 1
ATOM 676 C C . GLY A 1 93 ? 15.695 6.673 -5.308 1.00 94.94 93 GLY A C 1
ATOM 677 O O . GLY A 1 93 ? 15.143 7.760 -5.477 1.00 94.94 93 GLY A O 1
ATOM 678 N N . ILE A 1 94 ? 16.083 5.883 -6.304 1.00 95.94 94 ILE A N 1
ATOM 679 C CA . ILE A 1 94 ? 15.815 6.157 -7.713 1.00 95.94 94 ILE A CA 1
ATOM 680 C C . 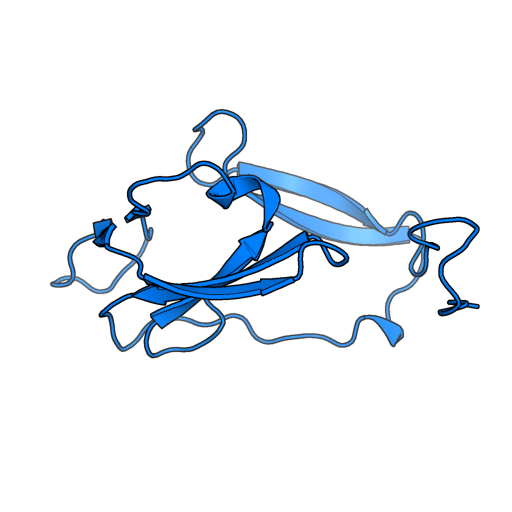ILE A 1 94 ? 15.104 4.972 -8.364 1.00 95.94 94 ILE A C 1
ATOM 682 O O . ILE A 1 94 ? 15.312 3.820 -7.966 1.00 95.94 94 ILE A O 1
ATOM 686 N N . VAL A 1 95 ? 14.304 5.240 -9.396 1.00 93.75 95 VAL A N 1
ATOM 687 C CA . VAL A 1 95 ? 13.768 4.198 -10.279 1.00 93.75 95 VAL A CA 1
ATOM 688 C C . VAL A 1 95 ? 14.942 3.486 -10.943 1.00 93.75 95 VAL A C 1
ATOM 690 O O . VAL A 1 95 ? 15.664 4.057 -11.757 1.00 93.75 95 VAL A O 1
ATOM 693 N N . SER A 1 96 ? 15.144 2.220 -10.588 1.00 92.31 96 SER A N 1
ATOM 694 C CA . SER A 1 96 ? 16.231 1.408 -11.145 1.00 92.31 96 SER A CA 1
ATOM 695 C C . SER A 1 96 ? 15.871 0.795 -12.500 1.00 92.31 96 SER A C 1
ATOM 697 O O . SER A 1 96 ? 16.733 0.725 -13.369 1.00 92.31 96 SER A O 1
ATOM 699 N N . ALA A 1 97 ? 14.617 0.369 -12.680 1.00 89.12 97 ALA A N 1
ATOM 700 C CA . ALA A 1 97 ? 14.038 -0.078 -13.946 1.00 89.12 97 ALA A CA 1
ATOM 701 C C . ALA A 1 97 ? 12.504 0.100 -13.886 1.00 89.12 97 ALA A C 1
ATOM 703 O O . ALA A 1 97 ? 11.917 -0.345 -12.896 1.00 89.12 97 ALA A O 1
ATOM 704 N N . PRO A 1 98 ? 11.864 0.735 -14.886 1.00 83.62 98 PRO A N 1
ATOM 705 C CA . PRO A 1 98 ? 10.422 1.024 -14.871 1.00 83.62 98 PRO A CA 1
ATOM 706 C C . PRO A 1 98 ? 9.547 -0.212 -15.133 1.00 83.62 98 PRO A C 1
ATOM 708 O O . PRO A 1 98 ? 8.408 -0.272 -14.682 1.00 83.62 98 PRO A O 1
ATOM 711 N N . ALA A 1 99 ? 10.096 -1.219 -15.809 1.00 80.00 99 ALA A N 1
ATOM 712 C CA . ALA A 1 99 ? 9.440 -2.478 -16.124 1.00 80.00 99 ALA A CA 1
ATOM 713 C C . ALA A 1 99 ? 10.362 -3.644 -15.754 1.00 80.00 99 ALA A C 1
ATOM 715 O O . ALA A 1 99 ? 11.559 -3.619 -16.051 1.00 80.00 99 ALA A O 1
ATOM 716 N N . ARG A 1 100 ? 9.813 -4.659 -15.081 1.00 73.31 100 ARG A N 1
ATOM 717 C CA . ARG A 1 100 ? 10.506 -5.919 -14.787 1.00 73.31 100 ARG A CA 1
ATOM 718 C C . ARG A 1 100 ? 9.538 -7.077 -14.939 1.00 73.31 100 ARG A C 1
ATOM 720 O O . ARG A 1 100 ? 8.393 -6.993 -14.504 1.00 73.31 100 ARG A O 1
ATOM 727 N N . GLN A 1 101 ? 10.028 -8.162 -15.518 1.00 68.50 101 GLN A N 1
ATOM 728 C CA . GLN A 1 101 ? 9.282 -9.407 -15.604 1.00 68.50 101 GLN A CA 1
ATOM 729 C C . GLN A 1 101 ? 9.270 -10.086 -14.225 1.00 68.50 101 GLN A C 1
ATOM 731 O O . GLN A 1 101 ? 10.313 -10.191 -13.579 1.00 68.50 101 GLN A O 1
ATOM 736 N N . LEU A 1 102 ? 8.089 -10.500 -13.754 1.00 64.88 102 LEU A N 1
ATOM 737 C CA . LEU A 1 102 ? 7.917 -11.123 -12.432 1.00 64.88 102 LEU A CA 1
ATOM 738 C C . LEU A 1 102 ? 8.424 -12.577 -12.402 1.00 64.88 102 LEU A C 1
ATOM 740 O O . LEU A 1 102 ? 8.914 -13.032 -11.371 1.00 64.88 102 LEU A O 1
ATOM 744 N N . SER A 1 103 ? 8.361 -13.281 -13.534 1.00 63.50 103 SER A N 1
ATOM 745 C CA . SER A 1 103 ? 8.927 -14.620 -13.741 1.00 63.50 103 SER A CA 1
ATOM 746 C C . SER A 1 103 ? 9.218 -14.854 -15.226 1.00 63.50 103 SER A C 1
ATOM 748 O O . SER A 1 103 ? 8.507 -14.304 -16.066 1.00 63.50 103 SER A O 1
ATOM 750 N N . GLU A 1 104 ? 10.207 -15.691 -15.563 1.00 59.97 104 GLU A N 1
ATOM 751 C CA . GLU A 1 104 ? 10.532 -16.031 -16.967 1.00 59.97 104 GLU A CA 1
ATOM 752 C C . GLU A 1 104 ? 9.314 -16.582 -17.736 1.00 59.97 104 GLU A C 1
ATOM 754 O O . GLU A 1 104 ? 9.161 -16.295 -18.92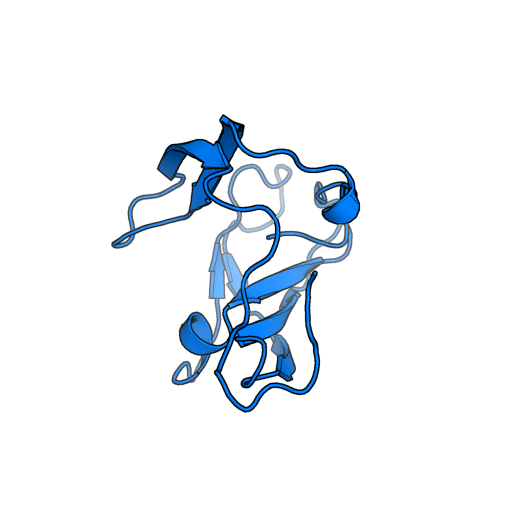0 1.00 59.97 104 GLU A O 1
ATOM 759 N N . ASP A 1 105 ? 8.395 -17.257 -17.036 1.00 63.50 105 ASP A N 1
ATOM 760 C CA . ASP A 1 105 ? 7.159 -17.823 -17.591 1.00 63.50 105 ASP A CA 1
ATOM 761 C C . ASP A 1 105 ? 5.928 -16.884 -17.538 1.00 63.50 105 ASP A C 1
ATOM 763 O O . ASP A 1 105 ? 4.830 -17.308 -17.901 1.00 63.50 105 ASP A O 1
ATOM 767 N N . ASP A 1 106 ? 6.042 -15.626 -17.073 1.00 62.03 106 ASP A N 1
ATOM 768 C CA . ASP A 1 106 ? 4.899 -14.687 -17.110 1.00 62.03 106 ASP A CA 1
ATOM 769 C C . ASP A 1 106 ? 4.693 -14.177 -18.553 1.00 62.03 106 ASP A C 1
ATOM 771 O O . ASP A 1 106 ? 5.579 -13.501 -19.083 1.00 62.03 106 ASP A O 1
ATOM 775 N N . PRO A 1 107 ? 3.542 -14.447 -19.205 1.00 56.44 107 PRO A N 1
ATOM 776 C CA . PRO A 1 107 ? 3.285 -14.021 -20.582 1.00 56.44 107 PRO A CA 1
ATOM 777 C C . PRO A 1 107 ? 3.139 -12.499 -20.738 1.00 56.44 107 PRO A C 1
ATOM 779 O O . PRO A 1 107 ? 3.033 -12.000 -21.861 1.00 56.44 107 PRO A O 1
ATOM 782 N N . ARG A 1 108 ? 3.111 -11.737 -19.637 1.00 55.50 108 ARG A N 1
ATOM 783 C CA . ARG A 1 108 ? 3.099 -10.271 -19.665 1.00 55.50 108 ARG A CA 1
ATOM 784 C C . ARG A 1 108 ? 4.519 -9.755 -19.868 1.00 55.50 108 ARG A C 1
ATOM 786 O O . ARG A 1 108 ? 5.249 -9.476 -18.918 1.00 55.50 108 ARG A O 1
ATOM 793 N N . ILE A 1 109 ? 4.898 -9.624 -21.135 1.00 50.12 109 ILE A N 1
ATOM 794 C CA . ILE A 1 109 ? 6.145 -8.972 -21.528 1.00 50.12 109 ILE A CA 1
ATOM 795 C C . ILE A 1 109 ? 5.977 -7.464 -21.316 1.00 50.12 109 ILE A C 1
ATOM 797 O O . ILE A 1 109 ? 5.239 -6.805 -22.047 1.00 50.12 109 ILE A O 1
ATOM 801 N N . PHE A 1 110 ? 6.663 -6.916 -20.317 1.00 53.94 110 PHE A N 1
ATOM 802 C CA . PHE A 1 110 ? 6.830 -5.473 -20.185 1.00 53.94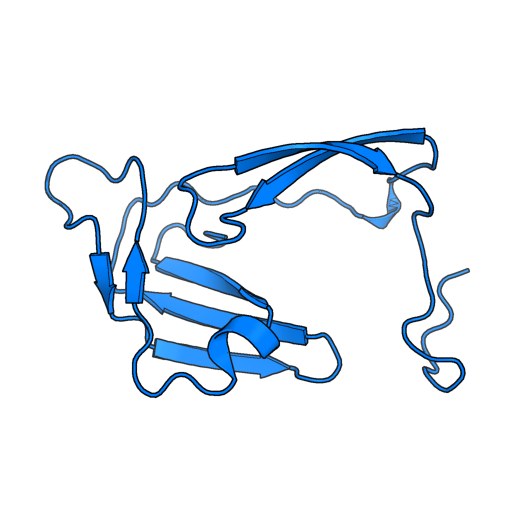 110 PHE A CA 1
ATOM 803 C C . PHE A 1 110 ? 8.100 -5.086 -20.953 1.00 53.94 110 PHE A C 1
ATOM 805 O O . PHE A 1 110 ? 9.203 -5.238 -20.427 1.00 53.94 110 PHE A O 1
ATOM 812 N N . ILE A 1 111 ? 7.935 -4.689 -22.221 1.00 48.69 111 ILE A N 1
ATOM 813 C CA . ILE A 1 111 ? 8.993 -4.084 -23.051 1.00 48.69 111 ILE A CA 1
ATOM 814 C C . ILE A 1 111 ? 8.931 -2.569 -22.892 1.00 48.69 111 ILE A C 1
ATOM 816 O O . ILE A 1 111 ? 7.799 -2.040 -22.980 1.00 48.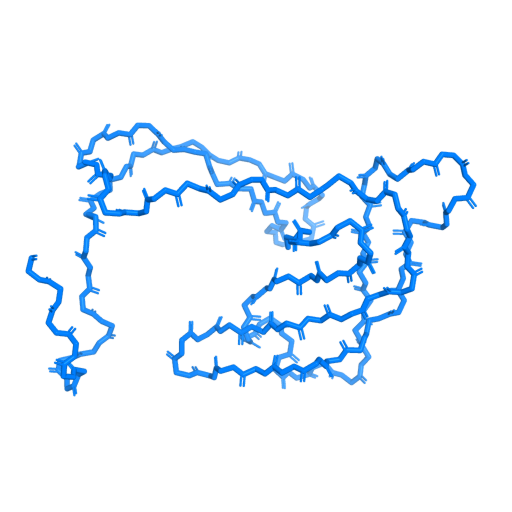69 111 ILE A O 1
#